Protein AF-A0A7G8T6V3-F1 (afdb_monomer_lite)

Organism: NCBI:txid2576756

pLDDT: mean 86.8, std 10.63, range [39.97, 95.38]

Structure (mmCIF, N/CA/C/O backbone):
data_AF-A0A7G8T6V3-F1
#
_entry.id   AF-A0A7G8T6V3-F1
#
loop_
_atom_site.group_PDB
_atom_site.id
_atom_site.type_symbol
_atom_site.label_atom_id
_atom_site.label_alt_id
_atom_site.label_comp_id
_atom_site.label_asym_id
_atom_site.label_entity_id
_atom_site.label_seq_id
_atom_site.pdbx_PDB_ins_code
_atom_site.Cartn_x
_atom_site.Cartn_y
_atom_site.Cartn_z
_atom_site.occupancy
_atom_site.B_iso_or_equiv
_atom_site.auth_seq_id
_atom_site.auth_comp_id
_atom_site.auth_asym_id
_atom_site.auth_atom_id
_atom_site.pdbx_PDB_model_num
ATOM 1 N N . MET A 1 1 ? -26.787 7.071 13.287 1.00 39.97 1 MET A N 1
ATOM 2 C CA . MET A 1 1 ? -26.637 6.303 12.020 1.00 39.97 1 MET A CA 1
ATOM 3 C C . MET A 1 1 ? -25.736 6.965 10.964 1.00 39.97 1 MET A C 1
ATOM 5 O O . MET A 1 1 ? -25.058 6.244 10.242 1.00 39.97 1 MET A O 1
ATOM 9 N N . CYS A 1 2 ? -25.676 8.302 10.874 1.00 46.25 2 CYS A N 1
ATOM 10 C CA . CYS A 1 2 ? -24.891 9.020 9.853 1.00 46.25 2 CYS A CA 1
ATOM 11 C C . CYS A 1 2 ? -23.354 8.878 10.006 1.00 46.25 2 CYS A C 1
ATOM 13 O O . CYS A 1 2 ? -22.655 8.657 9.021 1.00 46.25 2 CYS A O 1
ATOM 15 N N . ALA A 1 3 ? -22.819 8.897 11.235 1.00 53.41 3 ALA A N 1
ATOM 16 C CA . ALA A 1 3 ? -21.370 8.824 11.486 1.00 53.41 3 ALA A CA 1
ATOM 17 C C . ALA A 1 3 ? -20.724 7.491 11.050 1.00 53.41 3 ALA A C 1
ATOM 19 O O . ALA A 1 3 ? -19.660 7.484 10.439 1.00 53.41 3 ALA A O 1
ATOM 20 N N . ILE A 1 4 ? -21.400 6.358 11.272 1.00 57.38 4 ILE A N 1
ATOM 21 C CA . ILE A 1 4 ? -20.886 5.026 10.900 1.00 57.38 4 ILE A CA 1
ATOM 22 C C . ILE A 1 4 ? -20.748 4.891 9.374 1.00 57.38 4 ILE A C 1
ATOM 24 O O . ILE A 1 4 ? -19.782 4.304 8.894 1.00 57.38 4 ILE A O 1
ATOM 28 N N . LYS A 1 5 ? -21.683 5.460 8.596 1.00 64.44 5 LYS A N 1
ATOM 29 C CA . LYS A 1 5 ? -21.585 5.483 7.125 1.00 64.44 5 LYS A CA 1
ATOM 30 C C . LYS A 1 5 ? -20.416 6.356 6.651 1.00 64.44 5 LYS A C 1
ATOM 32 O O . LYS A 1 5 ? -19.702 5.946 5.743 1.00 64.44 5 LYS A O 1
ATOM 37 N N . LYS A 1 6 ? -20.178 7.501 7.304 1.00 68.50 6 LYS A N 1
ATOM 38 C CA . LYS A 1 6 ? -19.048 8.396 6.995 1.00 68.50 6 LYS A CA 1
ATOM 39 C C . LYS A 1 6 ? -17.691 7.723 7.230 1.00 68.50 6 LYS A C 1
ATOM 41 O O . LYS A 1 6 ? -16.838 7.788 6.354 1.00 68.50 6 LYS A O 1
ATOM 46 N N . HIS A 1 7 ? -17.512 7.015 8.349 1.00 75.31 7 HIS A N 1
ATOM 47 C CA . HIS A 1 7 ? -16.263 6.289 8.623 1.00 75.31 7 HIS A CA 1
ATOM 48 C C . HIS A 1 7 ? -16.004 5.153 7.626 1.00 75.31 7 HIS A C 1
ATOM 50 O O . HIS A 1 7 ? -14.871 4.960 7.201 1.00 75.31 7 HIS A O 1
ATOM 56 N N . LYS A 1 8 ? -17.053 4.436 7.203 1.00 79.31 8 LYS A N 1
ATOM 57 C CA . LYS A 1 8 ? -16.933 3.397 6.168 1.00 79.31 8 LYS A CA 1
ATOM 58 C C . LYS A 1 8 ? -16.520 3.971 4.815 1.00 79.31 8 LYS A C 1
ATOM 60 O O . LYS A 1 8 ? -15.655 3.401 4.162 1.00 79.31 8 LYS A O 1
ATOM 65 N N . LEU A 1 9 ? -17.122 5.090 4.409 1.00 85.00 9 LEU A N 1
ATOM 66 C CA . LEU A 1 9 ? -16.777 5.753 3.154 1.00 85.00 9 LEU A CA 1
ATOM 67 C C . LEU A 1 9 ? -15.339 6.285 3.181 1.00 85.00 9 LEU A C 1
ATOM 69 O O . LEU A 1 9 ? -14.597 6.064 2.233 1.00 85.00 9 LEU A O 1
ATOM 73 N N . ALA A 1 10 ? -14.928 6.924 4.280 1.00 86.75 10 ALA A N 1
ATOM 74 C CA . ALA A 1 10 ? -13.559 7.409 4.442 1.00 86.75 10 ALA A CA 1
ATOM 75 C C . ALA A 1 10 ? -12.534 6.266 4.367 1.00 86.75 10 ALA A C 1
ATOM 77 O O . ALA A 1 10 ? -11.551 6.374 3.639 1.00 86.75 10 ALA A O 1
ATOM 78 N N . ALA A 1 11 ? -12.798 5.145 5.048 1.00 86.31 11 ALA A N 1
ATOM 79 C CA . ALA A 1 11 ? -11.942 3.965 4.977 1.00 86.31 11 ALA A CA 1
ATOM 80 C C . ALA A 1 11 ? -11.840 3.411 3.551 1.00 86.31 11 ALA A C 1
ATOM 82 O O . ALA A 1 11 ? -10.746 3.097 3.092 1.00 86.31 11 ALA A O 1
ATOM 83 N N . LEU A 1 12 ? -12.967 3.343 2.837 1.00 89.56 12 LEU A N 1
ATOM 84 C CA . LEU A 1 12 ? -12.996 2.887 1.451 1.00 89.56 12 LEU A CA 1
ATOM 85 C C . LEU A 1 12 ? -12.169 3.798 0.535 1.00 89.56 12 LEU A C 1
ATOM 87 O O . LEU A 1 12 ? -11.372 3.298 -0.250 1.00 89.56 12 LEU A O 1
ATOM 91 N N . ILE A 1 13 ? -12.322 5.119 0.657 1.00 91.94 13 ILE A N 1
ATOM 92 C CA . ILE A 1 13 ? -11.565 6.091 -0.146 1.00 91.94 13 ILE A CA 1
ATOM 93 C C . ILE A 1 13 ? -10.064 5.935 0.100 1.00 91.94 13 ILE A C 1
ATOM 95 O O . ILE A 1 13 ? -9.297 5.888 -0.856 1.00 91.94 13 ILE A O 1
ATOM 99 N N . LEU A 1 14 ? -9.640 5.802 1.360 1.00 92.44 14 LEU A N 1
ATOM 100 C CA . LEU A 1 14 ? -8.227 5.617 1.697 1.00 92.44 14 LEU A CA 1
ATOM 101 C C . LEU A 1 14 ? -7.661 4.335 1.076 1.00 92.44 14 LEU A C 1
ATOM 103 O O . LEU A 1 14 ? -6.581 4.370 0.487 1.00 92.44 14 LEU A O 1
ATOM 107 N N . VAL A 1 15 ? -8.404 3.227 1.152 1.00 91.62 15 VAL A N 1
ATOM 108 C CA . VAL A 1 15 ? -8.011 1.967 0.508 1.00 91.62 15 VAL A CA 1
ATOM 109 C C . VAL A 1 15 ? -7.907 2.142 -1.007 1.00 91.62 15 VAL A C 1
ATOM 111 O O . VAL A 1 15 ? -6.907 1.736 -1.587 1.00 91.62 15 VAL A O 1
ATOM 114 N N . ILE A 1 16 ? -8.877 2.795 -1.653 1.00 94.00 16 ILE A N 1
ATOM 115 C CA . ILE A 1 16 ? -8.838 3.048 -3.102 1.00 94.00 16 ILE A CA 1
ATOM 116 C C . ILE A 1 16 ? -7.608 3.880 -3.482 1.00 94.00 16 ILE A C 1
ATOM 118 O O . ILE A 1 16 ? -6.900 3.507 -4.412 1.00 94.00 16 ILE A O 1
ATOM 122 N N . VAL A 1 17 ? -7.314 4.964 -2.757 1.00 94.88 17 VAL A N 1
ATOM 123 C CA . VAL A 1 17 ? -6.139 5.818 -3.014 1.00 94.88 17 VAL A CA 1
ATOM 124 C C . VAL A 1 17 ? -4.844 5.006 -2.954 1.00 94.88 17 VAL A C 1
ATOM 126 O O . VAL A 1 17 ? -3.989 5.137 -3.830 1.00 94.88 17 VAL A O 1
ATOM 129 N N . MET A 1 18 ? -4.713 4.133 -1.956 1.00 94.75 18 MET A N 1
ATOM 130 C CA . MET A 1 18 ? -3.565 3.239 -1.828 1.00 94.75 18 MET A CA 1
ATOM 131 C C . MET A 1 18 ? -3.483 2.243 -2.994 1.00 94.75 18 MET A C 1
ATOM 133 O O . MET A 1 18 ? -2.423 2.105 -3.602 1.00 94.75 18 MET A O 1
ATOM 137 N N . LEU A 1 19 ? -4.590 1.571 -3.332 1.00 95.12 19 LEU A N 1
ATOM 138 C CA . LEU A 1 19 ? -4.633 0.583 -4.416 1.00 95.12 19 LEU A CA 1
ATOM 139 C C . LEU A 1 19 ? -4.296 1.208 -5.773 1.00 95.12 19 LEU A C 1
ATOM 141 O O . LEU A 1 19 ? -3.546 0.617 -6.547 1.00 95.12 19 LEU A O 1
ATOM 145 N N . VAL A 1 20 ? -4.789 2.420 -6.041 1.00 95.31 20 VAL A N 1
ATOM 146 C CA . VAL A 1 20 ? -4.450 3.179 -7.251 1.00 95.31 20 VAL A CA 1
ATOM 147 C C . VAL A 1 20 ? -2.951 3.469 -7.300 1.00 95.31 20 VAL A C 1
ATOM 149 O O . VAL A 1 20 ? -2.325 3.216 -8.325 1.00 95.31 20 VAL A O 1
ATOM 152 N N . GLY A 1 21 ? -2.351 3.920 -6.195 1.00 94.56 21 GLY A N 1
ATOM 153 C CA . GLY A 1 21 ? -0.904 4.142 -6.127 1.00 94.56 21 GLY A CA 1
ATOM 154 C C . GLY A 1 21 ? -0.095 2.873 -6.410 1.00 94.56 21 GLY A C 1
ATOM 155 O O . GLY A 1 21 ? 0.857 2.907 -7.189 1.00 94.56 21 GLY A O 1
ATOM 156 N N . ILE A 1 22 ? -0.500 1.740 -5.826 1.00 94.56 22 ILE A N 1
ATOM 157 C CA . ILE A 1 22 ? 0.147 0.432 -6.024 1.00 94.56 22 ILE A CA 1
ATOM 158 C C . ILE A 1 22 ? 0.030 -0.029 -7.483 1.00 94.56 22 ILE A C 1
ATOM 160 O O . ILE A 1 22 ? 0.997 -0.537 -8.059 1.00 94.56 22 ILE A O 1
ATOM 164 N N . LEU A 1 23 ? -1.143 0.156 -8.090 1.00 95.06 23 LEU A N 1
ATOM 165 C CA . LEU A 1 23 ? -1.390 -0.216 -9.477 1.00 95.06 23 LEU A CA 1
ATOM 166 C C . LEU A 1 23 ? -0.569 0.646 -10.443 1.00 95.06 23 LEU A C 1
ATOM 168 O O . LEU A 1 23 ? 0.060 0.097 -11.343 1.00 95.06 23 LEU A O 1
ATOM 172 N N . ILE A 1 24 ? -0.518 1.968 -10.230 1.00 94.75 24 ILE A N 1
ATOM 173 C CA . ILE A 1 24 ? 0.306 2.882 -11.037 1.00 94.75 24 ILE A CA 1
ATOM 174 C C . ILE A 1 24 ? 1.779 2.496 -10.923 1.00 94.75 24 ILE A C 1
ATOM 176 O O . ILE A 1 24 ? 2.447 2.346 -11.943 1.00 94.75 24 ILE A O 1
ATOM 180 N N . HIS A 1 25 ? 2.277 2.274 -9.705 1.00 95.12 25 HIS A N 1
ATOM 181 C CA . HIS A 1 25 ? 3.654 1.837 -9.491 1.00 95.12 25 HIS A CA 1
ATOM 182 C C . HIS A 1 25 ? 3.964 0.551 -10.268 1.00 95.12 25 HIS A C 1
ATOM 184 O O . HIS A 1 25 ? 4.950 0.486 -11.000 1.00 95.12 25 HIS A O 1
ATOM 190 N N . SER A 1 26 ? 3.097 -0.458 -10.154 1.00 93.81 26 SER A N 1
ATOM 191 C CA . SER A 1 26 ? 3.285 -1.751 -10.822 1.00 93.81 26 SER A CA 1
ATOM 192 C C . SER A 1 26 ? 3.228 -1.632 -12.345 1.00 93.81 26 SER A C 1
ATOM 194 O O . SER A 1 26 ? 4.057 -2.217 -13.038 1.00 93.81 26 SER A O 1
ATOM 196 N N . ALA A 1 27 ? 2.305 -0.828 -12.876 1.00 93.88 27 ALA A N 1
ATOM 197 C CA . ALA A 1 27 ? 2.195 -0.579 -14.307 1.00 93.88 27 ALA A CA 1
ATOM 198 C C . ALA A 1 27 ? 3.428 0.157 -14.858 1.00 93.88 27 ALA A C 1
ATOM 200 O O . ALA A 1 27 ? 3.964 -0.237 -15.892 1.00 93.88 27 ALA A O 1
ATOM 201 N N . VAL A 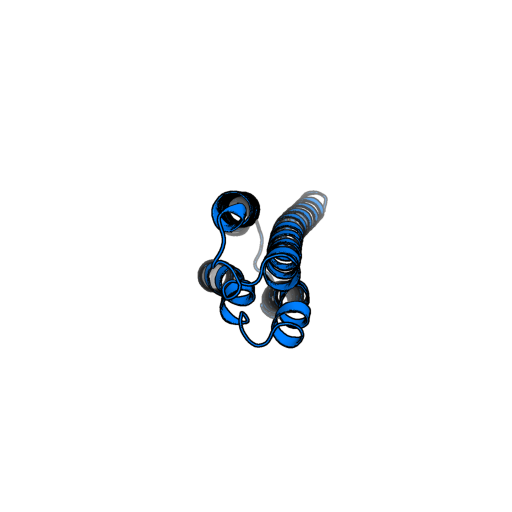1 28 ? 3.919 1.186 -14.159 1.00 93.06 28 VAL A N 1
ATOM 202 C CA . VAL A 1 28 ? 5.105 1.944 -14.588 1.00 93.06 28 VAL A CA 1
ATOM 203 C C . VAL A 1 28 ? 6.355 1.065 -14.564 1.00 93.06 28 VAL A C 1
ATOM 205 O O . VAL A 1 28 ? 7.111 1.076 -15.531 1.00 93.06 28 VAL A O 1
ATOM 208 N N . PHE A 1 29 ? 6.558 0.252 -13.523 1.00 91.12 29 PHE A N 1
ATOM 209 C CA . PHE A 1 29 ? 7.685 -0.689 -13.480 1.00 91.12 29 PHE A CA 1
ATOM 210 C C . PHE A 1 29 ? 7.621 -1.734 -14.593 1.00 91.12 29 PHE A C 1
ATOM 212 O O . PHE A 1 29 ? 8.644 -2.048 -15.202 1.00 91.12 29 PHE A O 1
ATOM 219 N N . TRP A 1 30 ? 6.422 -2.209 -14.926 1.00 91.19 30 TRP A N 1
ATOM 220 C CA . TRP A 1 30 ? 6.237 -3.118 -16.050 1.00 91.19 30 TRP A CA 1
ATOM 221 C C . TRP A 1 30 ? 6.633 -2.476 -17.384 1.00 91.19 30 TRP A C 1
ATOM 223 O O . TRP A 1 30 ? 7.358 -3.090 -18.168 1.00 91.19 30 TRP A O 1
ATOM 233 N N . VAL A 1 31 ? 6.242 -1.216 -17.610 1.00 90.62 31 VAL A N 1
ATOM 234 C CA . VAL A 1 31 ? 6.674 -0.440 -18.783 1.00 90.62 31 VAL A CA 1
ATOM 235 C C . VAL A 1 31 ? 8.191 -0.256 -18.785 1.00 90.62 31 VAL A C 1
ATOM 237 O O . VAL A 1 31 ? 8.822 -0.526 -19.803 1.00 90.62 31 VAL A O 1
ATOM 240 N N . ILE A 1 32 ? 8.793 0.133 -17.657 1.00 89.44 32 ILE A N 1
ATOM 241 C CA . ILE A 1 32 ? 10.248 0.308 -17.536 1.00 89.44 32 ILE A CA 1
ATOM 242 C C . ILE A 1 32 ? 10.987 -0.978 -17.918 1.00 89.44 32 ILE A C 1
ATOM 244 O O . ILE A 1 32 ? 11.919 -0.938 -18.716 1.00 89.44 32 ILE A O 1
ATOM 248 N N . ASN A 1 33 ? 10.576 -2.121 -17.373 1.00 87.25 33 ASN A N 1
ATOM 249 C CA . ASN A 1 33 ? 11.303 -3.374 -17.555 1.00 87.25 33 ASN A CA 1
ATOM 250 C C . ASN A 1 33 ? 11.095 -3.994 -18.942 1.00 87.25 33 ASN A C 1
ATOM 252 O O . ASN A 1 33 ? 11.967 -4.722 -19.416 1.00 87.25 33 ASN A O 1
ATOM 256 N N . LYS A 1 34 ? 9.968 -3.705 -19.608 1.00 86.06 34 LYS A N 1
ATOM 257 C CA . LYS A 1 34 ? 9.695 -4.176 -20.974 1.00 86.06 34 LYS A CA 1
ATOM 258 C C . LYS A 1 34 ? 10.240 -3.255 -22.060 1.00 86.06 34 LYS A C 1
ATOM 260 O O . LYS A 1 34 ? 10.787 -3.762 -23.032 1.00 86.06 34 LYS A O 1
ATOM 265 N N . ALA A 1 35 ? 10.094 -1.941 -21.909 1.00 84.62 35 ALA A N 1
ATOM 266 C CA . ALA A 1 35 ? 10.531 -0.971 -22.912 1.00 84.62 35 ALA A CA 1
ATOM 267 C C . ALA A 1 35 ? 12.014 -0.598 -22.768 1.00 84.62 35 ALA A C 1
ATOM 269 O O . ALA A 1 35 ? 12.664 -0.300 -23.766 1.00 84.62 35 ALA A O 1
ATOM 270 N N . PHE A 1 36 ? 12.560 -0.640 -21.546 1.00 80.75 36 PHE A N 1
ATOM 271 C CA . PHE A 1 36 ? 13.907 -0.149 -21.231 1.00 80.75 36 PHE A CA 1
ATOM 272 C C . PHE A 1 36 ? 14.711 -1.147 -20.366 1.00 80.75 36 PHE A C 1
ATOM 274 O O . PHE A 1 36 ? 15.080 -0.843 -19.220 1.00 80.75 36 PHE A O 1
ATOM 281 N N . PRO A 1 37 ? 15.004 -2.360 -20.881 1.00 76.56 37 PRO A N 1
ATOM 282 C CA . PRO A 1 37 ? 15.721 -3.386 -20.130 1.00 76.56 37 PRO A CA 1
ATOM 283 C C . PRO A 1 37 ? 17.169 -2.965 -19.802 1.00 76.56 37 PRO A C 1
ATOM 285 O O . PRO A 1 37 ? 17.839 -2.344 -20.625 1.00 76.56 37 PRO A O 1
ATOM 288 N N . PRO A 1 38 ? 17.698 -3.316 -18.614 1.00 68.69 38 PRO A N 1
ATOM 289 C CA . PRO A 1 38 ? 18.972 -2.791 -18.112 1.00 68.69 38 PRO A CA 1
ATOM 290 C C . PRO A 1 38 ? 20.239 -3.255 -18.855 1.00 68.69 38 PRO A C 1
ATOM 292 O O . PRO A 1 38 ? 21.302 -2.695 -18.615 1.00 68.69 38 PRO A O 1
ATOM 295 N N . LEU A 1 39 ? 20.159 -4.269 -19.726 1.00 62.28 39 LEU A N 1
ATOM 296 C CA . LEU A 1 39 ? 21.324 -4.992 -20.267 1.00 62.28 39 LEU A CA 1
ATOM 297 C C . LEU A 1 39 ? 21.776 -4.548 -21.672 1.00 62.28 39 LEU A C 1
ATOM 299 O O . LEU A 1 39 ? 22.717 -5.120 -22.211 1.00 62.28 39 LEU A O 1
ATOM 303 N N . THR A 1 40 ? 21.133 -3.548 -22.277 1.00 59.88 40 THR A N 1
ATOM 304 C CA . THR A 1 40 ? 21.305 -3.220 -23.712 1.00 59.88 40 THR A CA 1
ATOM 305 C C . THR A 1 40 ? 22.065 -1.920 -24.000 1.00 59.88 40 THR A C 1
ATOM 307 O O . THR A 1 40 ? 22.112 -1.471 -25.141 1.00 59.88 40 THR A O 1
ATOM 310 N N . TYR A 1 41 ? 22.674 -1.295 -22.995 1.00 61.59 41 TYR A N 1
ATOM 311 C CA . TYR A 1 41 ? 23.210 0.064 -23.105 1.00 61.59 41 TYR A CA 1
ATOM 312 C C . TYR A 1 41 ? 24.718 0.089 -23.391 1.00 61.59 41 TYR A C 1
ATOM 314 O O . TYR A 1 41 ? 25.515 0.359 -22.498 1.00 61.59 41 TYR A O 1
ATOM 322 N N . THR A 1 42 ? 25.121 -0.203 -24.630 1.00 59.00 42 THR A N 1
ATOM 323 C CA . THR A 1 42 ? 26.539 -0.181 -25.060 1.00 59.00 42 THR A CA 1
ATOM 324 C C . THR A 1 42 ? 26.877 0.895 -26.103 1.00 59.00 42 THR A C 1
ATOM 326 O O . THR A 1 42 ? 28.031 0.999 -26.507 1.00 59.00 42 THR A O 1
ATOM 329 N N . THR A 1 43 ? 25.927 1.740 -26.516 1.00 59.62 43 THR A N 1
ATOM 330 C CA . THR A 1 43 ? 26.129 2.808 -27.523 1.00 59.62 43 THR A CA 1
ATOM 331 C C . THR A 1 43 ? 25.736 4.195 -27.000 1.00 59.62 43 THR A C 1
ATOM 333 O O . THR A 1 43 ? 25.112 4.307 -25.950 1.00 59.62 43 THR A O 1
ATOM 336 N N . ALA A 1 44 ? 26.106 5.271 -27.708 1.00 57.22 44 ALA A N 1
ATOM 337 C CA . ALA A 1 44 ? 25.887 6.670 -27.301 1.00 57.22 44 ALA A CA 1
ATOM 338 C C . ALA A 1 44 ? 24.410 7.047 -27.020 1.00 57.22 44 ALA A C 1
ATOM 340 O O . ALA A 1 44 ? 24.156 7.940 -26.215 1.00 57.22 44 ALA A O 1
ATOM 341 N N . ASP A 1 45 ? 23.443 6.310 -27.580 1.00 60.19 45 ASP A N 1
ATOM 342 C CA . ASP A 1 45 ? 22.004 6.456 -27.287 1.00 60.19 45 ASP A CA 1
ATOM 343 C C . ASP A 1 45 ? 21.596 5.919 -25.898 1.00 60.19 45 ASP A C 1
ATOM 345 O O . ASP A 1 45 ? 20.459 6.083 -25.454 1.00 60.19 45 ASP A O 1
ATOM 349 N N . SER A 1 46 ? 22.529 5.298 -25.170 1.00 70.00 46 SER A N 1
ATOM 350 C CA . SER A 1 46 ? 22.319 4.790 -23.810 1.00 70.00 46 SER A CA 1
ATOM 351 C C . SER A 1 46 ? 21.968 5.876 -22.797 1.00 70.00 46 SER A C 1
ATOM 353 O O . SER A 1 46 ? 21.177 5.615 -21.893 1.00 70.00 46 SER A O 1
ATOM 355 N N . ALA A 1 47 ? 22.512 7.088 -22.938 1.00 76.19 47 ALA A N 1
ATOM 356 C CA . ALA A 1 47 ? 22.315 8.156 -21.959 1.00 76.19 47 ALA A CA 1
ATOM 357 C C . ALA A 1 47 ? 20.839 8.578 -21.858 1.00 76.19 47 ALA A C 1
ATOM 359 O O . ALA A 1 47 ? 20.280 8.612 -20.762 1.00 76.19 47 ALA A O 1
ATOM 360 N N . VAL A 1 48 ? 20.177 8.796 -23.000 1.00 79.94 48 VAL A N 1
ATOM 361 C CA . VAL A 1 48 ? 18.762 9.212 -23.058 1.00 79.94 48 VAL A CA 1
ATOM 362 C C . VAL A 1 48 ? 17.845 8.127 -22.488 1.00 79.94 48 VAL A C 1
ATOM 364 O O . VAL A 1 48 ? 16.895 8.420 -21.759 1.00 79.94 48 VAL A O 1
ATOM 367 N N . VAL A 1 49 ? 18.140 6.855 -22.772 1.00 79.94 49 VAL A N 1
ATOM 368 C CA . VAL A 1 49 ? 17.332 5.740 -22.263 1.00 79.94 49 VAL A CA 1
ATOM 369 C C . VAL A 1 49 ? 17.511 5.553 -20.754 1.00 79.94 49 VAL A C 1
ATOM 371 O O . VAL A 1 49 ? 16.538 5.307 -20.035 1.00 79.94 49 VAL A O 1
ATOM 374 N N . VAL A 1 50 ? 18.736 5.718 -20.249 1.00 83.69 50 VAL A N 1
ATOM 375 C CA . VAL A 1 50 ? 19.025 5.682 -18.809 1.00 83.69 50 VAL A CA 1
ATOM 376 C C . VAL A 1 50 ? 18.310 6.823 -18.081 1.00 83.69 50 VAL A C 1
ATOM 378 O O . VAL A 1 50 ? 17.683 6.579 -17.047 1.00 83.69 50 VAL A O 1
ATOM 381 N N . GLU A 1 51 ? 18.336 8.041 -18.624 1.00 86.25 51 GLU A N 1
ATOM 382 C CA . GLU A 1 51 ? 17.621 9.184 -18.048 1.00 86.25 51 GLU A CA 1
ATOM 383 C C . GLU A 1 51 ? 16.107 8.957 -18.008 1.00 86.25 51 GLU A C 1
ATOM 385 O O . GLU A 1 51 ? 15.489 9.133 -16.954 1.00 86.25 51 GLU A O 1
ATOM 390 N N . MET A 1 52 ? 15.511 8.480 -19.107 1.00 86.50 52 MET A N 1
ATOM 391 C CA . MET A 1 52 ? 14.080 8.166 -19.160 1.00 86.50 52 MET A CA 1
ATOM 392 C C . MET A 1 52 ? 13.701 7.086 -18.138 1.00 86.50 52 MET A C 1
ATOM 394 O O . MET A 1 52 ? 12.693 7.205 -17.434 1.00 86.50 52 MET A O 1
ATOM 398 N N . ARG A 1 53 ? 14.533 6.048 -17.987 1.00 88.75 53 ARG A N 1
ATOM 399 C CA . ARG A 1 53 ? 14.325 4.996 -16.985 1.00 88.75 53 ARG A CA 1
ATOM 400 C C . ARG A 1 53 ? 14.349 5.551 -15.561 1.00 88.75 53 ARG A C 1
ATOM 402 O O . ARG A 1 53 ? 13.492 5.192 -14.752 1.00 88.75 53 ARG A O 1
ATOM 409 N N . LEU A 1 54 ? 15.311 6.418 -15.240 1.00 89.50 54 LEU A N 1
ATOM 410 C CA . LEU A 1 54 ? 15.410 7.048 -13.920 1.00 89.50 54 LEU A CA 1
ATOM 411 C C . LEU A 1 54 ? 14.232 7.987 -13.652 1.00 89.50 54 LEU A C 1
ATOM 413 O O . LEU A 1 54 ? 13.704 7.995 -12.539 1.00 89.50 54 LEU A O 1
ATOM 417 N N . PHE A 1 55 ? 13.794 8.736 -14.663 1.00 92.38 55 PHE A N 1
ATOM 418 C CA . PHE A 1 55 ? 12.626 9.603 -14.574 1.00 92.38 55 PHE A CA 1
ATOM 419 C C . PHE A 1 55 ? 11.353 8.808 -14.253 1.00 92.38 55 PHE A C 1
ATOM 421 O O . PHE A 1 55 ? 10.684 9.100 -13.261 1.00 92.38 55 PHE A O 1
ATOM 428 N N . LEU A 1 56 ? 11.056 7.755 -15.025 1.00 91.62 56 LEU A N 1
ATOM 429 C CA . LEU A 1 56 ? 9.881 6.906 -14.799 1.00 91.62 56 LEU A CA 1
ATOM 430 C C . LEU A 1 56 ? 9.929 6.208 -13.436 1.00 91.62 56 LEU A C 1
ATOM 432 O O . LEU A 1 56 ? 8.909 6.117 -12.751 1.00 91.62 56 LEU A O 1
ATOM 436 N N . ARG A 1 57 ? 11.115 5.759 -13.009 1.00 91.88 57 ARG A N 1
ATOM 437 C CA . ARG A 1 57 ? 11.294 5.154 -11.685 1.00 91.88 57 ARG A CA 1
ATOM 438 C C . ARG A 1 57 ? 10.981 6.150 -10.570 1.00 91.88 57 ARG A C 1
ATOM 440 O O . ARG A 1 57 ? 10.179 5.839 -9.694 1.00 91.88 57 ARG A O 1
ATOM 447 N N . ARG A 1 58 ? 11.552 7.358 -10.626 1.00 93.75 58 ARG A N 1
ATOM 448 C CA . ARG A 1 58 ? 11.269 8.421 -9.646 1.00 93.75 58 ARG A CA 1
ATOM 449 C C . ARG A 1 58 ? 9.792 8.791 -9.630 1.00 93.75 58 ARG A C 1
ATOM 451 O O . ARG A 1 58 ? 9.230 8.994 -8.557 1.00 93.75 58 ARG A O 1
ATOM 458 N N . PHE A 1 59 ? 9.153 8.853 -10.795 1.00 94.12 59 PHE A N 1
ATOM 459 C CA . PHE A 1 59 ? 7.719 9.105 -10.902 1.00 94.12 59 PHE A CA 1
ATOM 460 C C . PHE A 1 59 ? 6.891 8.018 -10.197 1.00 94.12 59 PHE A C 1
ATOM 462 O O . PHE A 1 59 ? 6.007 8.345 -9.398 1.00 94.12 59 PHE A O 1
ATOM 469 N N . ALA A 1 60 ? 7.205 6.738 -10.425 1.00 93.50 60 ALA A N 1
ATOM 470 C CA . ALA A 1 60 ? 6.534 5.619 -9.765 1.00 93.50 60 ALA A CA 1
ATOM 471 C C . ALA A 1 60 ? 6.725 5.652 -8.242 1.00 93.50 60 ALA A C 1
ATOM 473 O O . ALA A 1 60 ? 5.743 5.580 -7.502 1.00 93.50 60 ALA A O 1
ATOM 474 N N . GLU A 1 61 ? 7.970 5.815 -7.781 1.00 93.06 61 GLU A N 1
ATOM 475 C CA . GLU A 1 61 ? 8.336 5.876 -6.359 1.00 93.06 61 GLU A CA 1
ATOM 476 C C . GLU A 1 61 ? 7.676 7.072 -5.647 1.00 93.06 61 GLU A C 1
ATOM 478 O O . GLU A 1 61 ? 7.133 6.930 -4.551 1.00 93.06 61 GLU A O 1
ATOM 483 N N . THR A 1 62 ? 7.633 8.240 -6.293 1.00 94.44 62 THR A N 1
ATOM 484 C CA . THR A 1 62 ? 6.963 9.433 -5.746 1.00 94.44 62 THR A CA 1
ATOM 485 C C . THR A 1 62 ? 5.458 9.216 -5.638 1.00 94.44 62 THR A C 1
ATOM 487 O O . THR A 1 62 ? 4.859 9.517 -4.606 1.00 94.44 62 THR A O 1
ATOM 490 N N . THR A 1 63 ? 4.840 8.649 -6.677 1.00 94.19 63 THR A N 1
ATOM 491 C CA . THR A 1 63 ? 3.392 8.408 -6.706 1.00 94.19 63 THR A CA 1
ATOM 492 C C . THR A 1 63 ? 2.970 7.449 -5.597 1.00 94.19 63 THR A C 1
ATOM 494 O O . THR A 1 63 ? 2.065 7.765 -4.820 1.00 94.19 63 THR A O 1
ATOM 497 N N . ILE A 1 64 ? 3.654 6.305 -5.456 1.00 94.38 64 ILE A N 1
ATOM 498 C CA . ILE A 1 64 ? 3.348 5.369 -4.369 1.00 94.38 64 ILE A CA 1
ATOM 499 C C . ILE A 1 64 ? 3.640 5.984 -3.000 1.00 94.38 64 ILE A C 1
ATOM 501 O O . ILE A 1 64 ? 2.868 5.760 -2.069 1.00 94.38 64 ILE A O 1
ATOM 505 N N . GLY A 1 65 ? 4.693 6.798 -2.874 1.00 93.31 65 GLY A N 1
ATOM 506 C CA . GLY A 1 65 ? 5.027 7.505 -1.639 1.00 93.31 65 GLY A CA 1
ATOM 507 C C . GLY A 1 65 ? 3.908 8.443 -1.183 1.00 93.31 65 GLY A C 1
ATOM 508 O O . GLY A 1 65 ? 3.482 8.381 -0.027 1.00 93.31 65 GLY A O 1
ATOM 509 N N . VAL A 1 66 ? 3.362 9.252 -2.096 1.00 95.38 66 VAL A N 1
ATOM 510 C CA . VAL A 1 66 ? 2.238 10.160 -1.810 1.00 95.38 66 VAL A CA 1
ATOM 511 C C . VAL A 1 66 ? 0.987 9.370 -1.425 1.00 95.38 66 VAL A C 1
ATOM 513 O O . VAL A 1 66 ? 0.408 9.622 -0.367 1.00 95.38 66 VAL A O 1
ATOM 516 N N . CYS A 1 67 ? 0.594 8.374 -2.226 1.00 95.25 67 CYS A N 1
ATOM 517 C CA . CYS A 1 67 ? -0.586 7.551 -1.946 1.00 95.25 67 CYS A CA 1
ATOM 518 C C . CYS A 1 67 ? -0.476 6.822 -0.598 1.00 95.25 67 CYS A C 1
ATOM 520 O O . CYS A 1 67 ? -1.428 6.818 0.185 1.00 95.25 67 CYS A O 1
ATOM 522 N N . SER A 1 68 ? 0.696 6.256 -0.296 1.00 92.69 68 SER A N 1
ATOM 523 C CA . SER A 1 68 ? 0.957 5.550 0.964 1.00 92.69 68 SER A CA 1
ATOM 524 C C . SER A 1 68 ? 0.921 6.497 2.160 1.00 92.69 68 SER A C 1
ATOM 526 O O . SER A 1 68 ? 0.366 6.150 3.199 1.00 92.69 68 SER A O 1
ATOM 528 N N . THR A 1 69 ? 1.445 7.717 2.012 1.00 93.62 69 THR A N 1
ATOM 529 C CA . THR A 1 69 ? 1.419 8.737 3.071 1.00 93.62 69 THR A CA 1
ATOM 530 C C . THR A 1 69 ? -0.008 9.192 3.369 1.00 93.62 69 THR A C 1
ATOM 532 O O . THR A 1 69 ? -0.406 9.255 4.533 1.00 93.62 69 THR A O 1
ATOM 535 N N . VAL A 1 70 ? -0.816 9.449 2.334 1.00 95.12 70 VAL A N 1
ATOM 536 C CA . VAL A 1 70 ? -2.236 9.807 2.494 1.00 95.12 70 VAL A CA 1
ATOM 537 C C . VAL A 1 70 ? -3.004 8.681 3.190 1.00 95.12 70 VAL A C 1
ATOM 539 O O . VAL A 1 70 ? -3.743 8.931 4.145 1.00 95.12 70 VAL A O 1
ATOM 542 N N . PHE A 1 71 ? -2.790 7.436 2.757 1.00 93.69 71 PHE A N 1
ATOM 543 C CA . PHE A 1 71 ? -3.386 6.257 3.381 1.00 93.69 71 PHE A CA 1
ATOM 544 C C . PHE A 1 71 ? -2.991 6.117 4.858 1.00 93.69 71 PHE A C 1
ATOM 546 O O . PHE A 1 71 ? -3.856 5.885 5.706 1.00 93.69 71 PHE A O 1
ATOM 553 N N . LEU A 1 72 ? -1.707 6.300 5.178 1.00 92.38 72 LEU A N 1
ATOM 554 C CA . LEU A 1 72 ? -1.174 6.224 6.536 1.00 92.38 72 LEU A CA 1
ATOM 555 C C . LEU A 1 72 ? -1.828 7.260 7.454 1.00 92.38 72 LEU A C 1
ATOM 557 O O . LEU A 1 72 ? -2.404 6.904 8.483 1.00 92.38 72 LEU A O 1
ATOM 561 N N . VAL A 1 73 ? -1.746 8.538 7.080 1.00 94.25 73 VAL A N 1
ATOM 562 C CA . VAL A 1 73 ? -2.260 9.646 7.892 1.00 94.25 73 VAL A CA 1
ATOM 563 C C . VAL A 1 73 ? -3.764 9.485 8.101 1.00 94.25 73 VAL A C 1
ATOM 565 O O . VAL A 1 73 ? -4.246 9.563 9.233 1.00 94.25 73 VAL A O 1
ATOM 568 N N . GLY A 1 74 ? -4.503 9.159 7.037 1.00 92.31 74 GLY A N 1
ATOM 569 C CA . GLY A 1 74 ? -5.934 8.885 7.128 1.00 92.31 74 GLY A CA 1
ATOM 570 C C . GLY A 1 74 ? -6.257 7.702 8.047 1.00 92.31 74 GLY A C 1
ATOM 571 O O . GLY A 1 74 ? -7.184 7.782 8.856 1.00 92.31 74 GLY A O 1
ATOM 572 N N . SER A 1 75 ? -5.464 6.629 7.994 1.00 91.25 75 SER A N 1
ATOM 573 C CA . SER A 1 75 ? -5.637 5.455 8.858 1.00 91.25 75 SER A CA 1
ATOM 574 C C . SER A 1 75 ? -5.376 5.772 10.331 1.00 91.25 75 SER A C 1
ATOM 576 O O . SER A 1 75 ? -6.140 5.331 11.189 1.00 91.25 75 SER A O 1
ATOM 578 N N . ILE A 1 76 ? -4.368 6.595 10.639 1.00 92.81 76 ILE A N 1
ATOM 579 C CA . ILE A 1 76 ? -4.091 7.070 12.006 1.00 92.81 76 ILE A CA 1
ATOM 580 C C . ILE A 1 76 ? -5.256 7.921 12.530 1.00 92.81 76 ILE A C 1
ATOM 582 O O . ILE A 1 76 ? -5.731 7.704 13.646 1.00 92.81 76 ILE A O 1
ATOM 586 N N . MET A 1 77 ? -5.774 8.850 11.720 1.00 91.00 77 MET A N 1
ATOM 587 C CA . MET A 1 77 ? -6.924 9.682 12.101 1.00 91.00 77 MET A CA 1
ATOM 588 C C . MET A 1 77 ? -8.189 8.847 12.351 1.00 91.00 77 MET A C 1
ATOM 590 O O . MET A 1 77 ? -8.942 9.104 13.301 1.00 91.00 77 MET A O 1
ATOM 594 N N . MET A 1 78 ? -8.425 7.822 11.525 1.00 87.94 78 MET A N 1
ATOM 595 C CA . MET A 1 78 ? -9.533 6.887 11.724 1.00 87.94 78 MET A CA 1
ATOM 596 C C . MET A 1 78 ? -9.351 6.039 12.980 1.00 87.94 78 MET A C 1
ATOM 598 O O . MET A 1 78 ? -10.313 5.870 13.727 1.00 87.94 78 MET A O 1
ATOM 602 N N . LEU A 1 79 ? -8.139 5.547 13.240 1.00 89.75 79 LEU A N 1
ATOM 603 C CA . LEU A 1 79 ? -7.815 4.791 14.446 1.00 89.75 79 LEU A CA 1
ATOM 604 C C . LEU A 1 79 ? -8.073 5.630 15.701 1.00 89.75 79 LEU A C 1
ATOM 606 O O . LEU A 1 79 ? -8.770 5.177 16.607 1.00 89.75 79 LEU A O 1
ATOM 610 N N . TYR A 1 80 ? -7.604 6.879 15.728 1.00 89.88 80 TYR A N 1
ATOM 611 C CA . TYR A 1 80 ? -7.871 7.806 16.828 1.00 89.88 80 TYR A CA 1
ATOM 612 C C . TYR A 1 80 ? -9.375 8.023 17.043 1.00 89.88 80 TYR A C 1
ATOM 614 O O . TYR A 1 80 ? -9.880 7.908 18.164 1.00 89.88 80 TYR A O 1
ATOM 622 N N . SER A 1 81 ? -10.114 8.272 15.957 1.00 87.25 81 SER A N 1
ATOM 623 C CA . SER A 1 81 ? -11.569 8.430 16.011 1.00 87.25 81 SER A CA 1
ATOM 624 C C . SER A 1 81 ? -12.244 7.172 16.562 1.00 87.25 81 SER A C 1
ATOM 626 O O . SER A 1 81 ? -13.093 7.259 17.447 1.00 87.25 81 SER A O 1
ATOM 628 N N . PHE A 1 82 ? -11.823 5.989 16.109 1.00 85.31 82 PHE A N 1
ATOM 629 C CA . PHE A 1 82 ? -12.340 4.716 16.593 1.00 85.31 82 PHE A CA 1
ATOM 630 C C . PHE A 1 82 ? -12.096 4.539 18.092 1.00 85.31 82 PHE A C 1
ATOM 632 O O . PHE A 1 82 ? -13.027 4.206 18.824 1.00 85.31 82 PHE A O 1
ATOM 639 N N . ILE A 1 83 ? -10.878 4.809 18.569 1.00 87.25 83 ILE A N 1
ATOM 640 C CA . ILE A 1 83 ? -10.505 4.707 19.986 1.00 87.25 83 ILE A CA 1
ATOM 641 C C . ILE A 1 83 ? -11.343 5.662 20.844 1.00 87.25 83 ILE A C 1
ATOM 643 O O . ILE A 1 83 ? -11.810 5.263 21.909 1.00 87.25 83 ILE A O 1
ATOM 647 N N . LYS A 1 84 ? -11.618 6.880 20.376 1.00 85.88 84 LYS A N 1
ATOM 648 C CA . LYS A 1 84 ? -12.321 7.885 21.182 1.00 85.88 84 LYS A CA 1
ATOM 649 C C . LYS A 1 84 ? -13.842 7.730 21.187 1.00 85.88 84 LYS A C 1
ATOM 651 O O . LYS A 1 84 ? -14.455 7.869 22.238 1.00 85.88 84 LYS A O 1
ATOM 656 N N . THR A 1 85 ? -14.460 7.473 20.035 1.00 81.56 85 THR A N 1
ATOM 657 C CA . THR A 1 85 ? -15.915 7.672 19.875 1.00 81.56 85 THR A CA 1
ATOM 658 C C . THR A 1 85 ? -16.691 6.415 19.513 1.00 81.56 85 THR A C 1
ATOM 660 O O . THR A 1 85 ? -17.909 6.390 19.671 1.00 81.56 85 THR A O 1
ATOM 663 N N . SER A 1 86 ? -16.024 5.371 19.017 1.00 78.56 86 SER A N 1
ATOM 664 C CA . SER A 1 86 ? -16.724 4.188 18.507 1.00 78.56 86 SER A CA 1
ATOM 665 C C . SER A 1 86 ? -16.922 3.116 19.585 1.00 78.56 86 SER A C 1
ATOM 667 O O . SER A 1 86 ? -16.028 2.909 20.413 1.00 78.56 86 SER A O 1
ATOM 669 N N . PRO A 1 87 ? -18.063 2.403 19.585 1.00 82.81 87 PRO A N 1
ATOM 670 C CA . PRO A 1 87 ? -18.249 1.232 20.435 1.00 82.81 87 PRO A CA 1
ATOM 671 C C . PRO A 1 87 ? -17.316 0.091 20.007 1.00 82.81 87 PRO A C 1
ATOM 673 O O . PRO A 1 87 ? -16.762 0.109 18.905 1.00 82.81 87 PRO A O 1
ATOM 676 N N . ALA A 1 88 ? -17.166 -0.915 20.872 1.00 85.19 88 ALA A N 1
ATOM 677 C CA . ALA A 1 88 ? -16.453 -2.137 20.518 1.00 85.19 88 ALA A CA 1
ATOM 678 C C . ALA A 1 88 ? -17.111 -2.802 19.295 1.00 85.19 88 ALA A C 1
ATOM 680 O O . ALA A 1 88 ? -18.337 -2.884 19.187 1.00 85.19 88 ALA A O 1
ATOM 681 N N . VAL A 1 89 ? -16.288 -3.269 18.362 1.00 84.94 89 VAL A N 1
ATOM 682 C CA . VAL A 1 89 ? -16.711 -3.949 17.136 1.00 84.94 89 VAL A CA 1
ATOM 683 C C . VAL A 1 89 ? -16.306 -5.414 17.218 1.00 84.94 89 VAL A C 1
ATOM 685 O O . VAL A 1 89 ? -15.262 -5.758 17.762 1.00 84.94 89 VAL A O 1
ATOM 688 N N . ALA A 1 90 ? -17.127 -6.303 16.666 1.00 86.12 90 ALA A N 1
ATOM 689 C CA . ALA A 1 90 ? -16.796 -7.720 16.618 1.00 86.12 90 ALA A CA 1
ATOM 690 C C . ALA A 1 90 ? -15.490 -7.963 15.838 1.00 86.12 90 ALA A C 1
ATOM 692 O O . ALA A 1 90 ? -15.340 -7.488 14.708 1.00 86.12 90 ALA A O 1
ATOM 693 N N . PHE A 1 91 ? -14.577 -8.741 16.426 1.00 85.62 91 PHE A N 1
ATOM 694 C CA . PHE A 1 91 ? -13.240 -9.003 15.883 1.00 85.62 91 PHE A CA 1
ATOM 695 C C . PHE A 1 91 ? -13.256 -9.514 14.436 1.00 85.62 91 PHE A C 1
ATOM 697 O O . PHE A 1 91 ? -12.458 -9.052 13.622 1.00 85.62 91 PHE A O 1
ATOM 704 N N . TYR A 1 92 ? -14.216 -10.375 14.076 1.00 87.19 92 TYR A N 1
ATOM 705 C CA . TYR A 1 92 ? -14.332 -10.909 12.714 1.00 87.19 92 TYR A CA 1
ATOM 706 C C . TYR A 1 92 ? -14.521 -9.816 11.648 1.00 87.19 92 TYR A C 1
ATOM 708 O O . TYR A 1 92 ? -14.031 -9.961 10.533 1.00 87.19 92 TYR A O 1
ATOM 716 N N . LYS A 1 93 ? -15.190 -8.698 11.974 1.00 86.00 93 LYS A N 1
ATOM 717 C CA . LYS A 1 93 ? -15.398 -7.589 11.024 1.00 86.00 93 LYS A CA 1
ATOM 718 C C . LYS A 1 93 ? -14.109 -6.817 10.771 1.00 86.00 93 LYS A C 1
ATOM 720 O O . LYS A 1 93 ? -13.864 -6.395 9.645 1.00 86.00 93 LYS A O 1
ATOM 725 N N . LEU A 1 94 ? -13.310 -6.627 11.821 1.00 86.69 94 LEU A N 1
ATOM 726 C CA . LEU A 1 94 ? -12.009 -5.968 11.726 1.00 86.69 94 LEU A CA 1
ATOM 727 C C . LEU A 1 94 ? -11.043 -6.827 10.910 1.00 86.69 94 LEU A C 1
ATOM 729 O O . LEU A 1 94 ? -10.386 -6.317 10.007 1.00 86.69 94 LEU A O 1
ATOM 733 N N . PHE A 1 95 ? -11.021 -8.134 11.185 1.00 89.31 95 PHE A N 1
ATOM 734 C CA . PHE A 1 95 ? -10.194 -9.082 10.448 1.00 89.31 95 PHE A CA 1
ATOM 735 C C . PHE A 1 95 ? -10.587 -9.147 8.971 1.00 89.31 95 PHE A C 1
ATOM 737 O O . PHE A 1 95 ? -9.722 -9.037 8.114 1.00 89.31 95 PHE A O 1
ATOM 744 N N . LEU A 1 96 ? -11.886 -9.215 8.659 1.00 88.62 96 LEU A N 1
ATOM 745 C CA . LEU A 1 96 ? -12.365 -9.227 7.275 1.00 88.62 96 LEU A CA 1
ATOM 746 C C . LEU A 1 96 ? -11.915 -7.976 6.509 1.00 88.62 96 LEU A C 1
ATOM 748 O O . LEU A 1 96 ? -11.396 -8.098 5.403 1.00 88.62 96 LEU A O 1
ATOM 752 N N . LEU A 1 97 ? -12.059 -6.783 7.097 1.00 86.75 97 LEU A N 1
ATOM 753 C CA . LEU A 1 97 ? -11.608 -5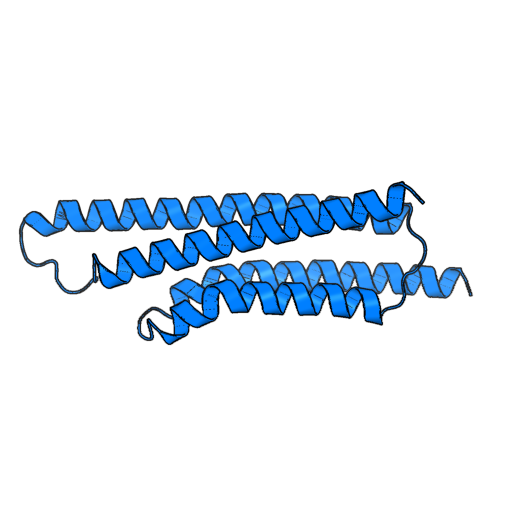.538 6.467 1.00 86.75 97 LEU A CA 1
ATOM 754 C C . LEU A 1 97 ? -10.100 -5.564 6.177 1.00 86.75 97 LEU A C 1
ATOM 756 O O . LEU A 1 97 ? -9.673 -5.202 5.079 1.00 86.75 97 LEU A O 1
ATOM 760 N N . PHE A 1 98 ? -9.305 -6.010 7.152 1.00 90.00 98 PHE A N 1
ATOM 761 C CA . PHE A 1 98 ? -7.859 -6.138 7.006 1.00 90.00 98 PHE A CA 1
ATOM 762 C C . PHE A 1 98 ? -7.496 -7.140 5.902 1.00 90.00 98 PHE A C 1
ATOM 764 O O . PHE A 1 98 ? -6.789 -6.782 4.963 1.00 90.00 98 PHE A O 1
ATOM 771 N N . SER A 1 99 ? -8.044 -8.356 5.952 1.00 91.25 99 SER A N 1
ATOM 772 C CA . SER A 1 99 ? -7.778 -9.410 4.971 1.00 91.25 99 SER A CA 1
ATOM 773 C C . SER A 1 99 ? -8.165 -9.001 3.553 1.00 91.25 99 SER A C 1
ATOM 775 O O . SER A 1 99 ? -7.374 -9.196 2.637 1.00 91.25 99 SER A O 1
ATOM 777 N N . VAL A 1 100 ? -9.340 -8.391 3.358 1.00 92.44 100 VAL A N 1
ATOM 778 C CA . VAL A 1 100 ? -9.773 -7.916 2.033 1.00 92.44 100 VAL A CA 1
ATOM 779 C C . VAL A 1 100 ? -8.815 -6.857 1.492 1.00 92.44 100 VAL A C 1
ATOM 781 O O . VAL A 1 100 ? -8.463 -6.901 0.316 1.00 92.44 100 VAL A O 1
ATOM 784 N N . THR A 1 101 ? 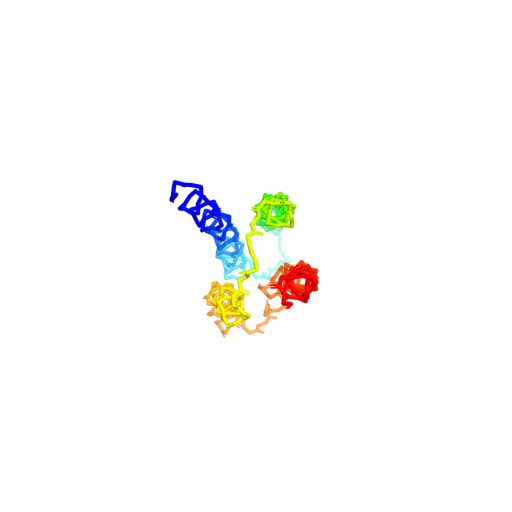-8.351 -5.940 2.343 1.00 91.50 101 THR A N 1
ATOM 785 C CA . THR A 1 101 ? -7.403 -4.898 1.927 1.00 91.50 101 THR A CA 1
ATOM 786 C C . THR A 1 101 ? -6.065 -5.506 1.511 1.00 91.50 101 THR A C 1
ATOM 788 O O . THR A 1 101 ? -5.550 -5.176 0.446 1.00 91.50 101 THR A O 1
ATOM 791 N N . VAL A 1 102 ? -5.535 -6.444 2.301 1.00 93.94 102 VAL A N 1
ATOM 792 C CA . VAL A 1 102 ? -4.284 -7.149 1.987 1.00 93.94 102 VAL A CA 1
ATOM 793 C C . VAL A 1 102 ? -4.406 -7.924 0.673 1.00 93.94 102 VAL A C 1
ATOM 795 O O . VAL A 1 102 ? -3.552 -7.791 -0.200 1.00 93.94 102 VAL A O 1
ATOM 798 N N . VAL A 1 103 ? -5.489 -8.684 0.484 1.00 95.25 103 VAL A N 1
ATOM 799 C CA . VAL A 1 103 ? -5.736 -9.425 -0.764 1.00 95.25 103 VAL A CA 1
ATOM 800 C C . VAL A 1 103 ? -5.825 -8.476 -1.960 1.00 95.25 103 VAL A C 1
ATOM 802 O O . VAL A 1 103 ? -5.221 -8.753 -2.993 1.00 95.25 103 VAL A O 1
ATOM 805 N N . ALA A 1 104 ? -6.513 -7.340 -1.822 1.00 94.25 104 ALA A N 1
ATOM 806 C CA . ALA A 1 104 ? -6.612 -6.345 -2.886 1.00 94.25 104 ALA A CA 1
ATOM 807 C C . ALA A 1 104 ? -5.243 -5.747 -3.257 1.00 94.25 104 ALA A C 1
ATOM 809 O O . ALA A 1 104 ? -4.948 -5.597 -4.439 1.00 94.25 104 ALA A O 1
ATOM 810 N N . MET A 1 105 ? -4.377 -5.469 -2.275 1.00 94.69 105 MET A N 1
ATOM 811 C CA . MET A 1 105 ? -3.013 -4.988 -2.537 1.00 94.69 105 MET A CA 1
ATOM 812 C C . MET A 1 105 ? -2.207 -5.993 -3.360 1.00 94.69 105 MET A C 1
ATOM 814 O O . MET A 1 105 ? -1.577 -5.618 -4.347 1.00 94.69 105 MET A O 1
ATOM 818 N N . PHE A 1 106 ? -2.248 -7.272 -2.979 1.00 94.06 106 PHE A N 1
ATOM 819 C CA . PHE A 1 106 ? -1.567 -8.324 -3.729 1.00 94.06 106 PHE A CA 1
ATOM 820 C C . PHE A 1 106 ? -2.181 -8.522 -5.117 1.00 94.06 106 PHE A C 1
ATOM 822 O O . PHE A 1 106 ? -1.442 -8.717 -6.077 1.00 94.06 106 PHE A O 1
ATOM 829 N N . ALA A 1 107 ? -3.500 -8.399 -5.270 1.00 94.56 107 ALA A N 1
ATOM 830 C CA . ALA A 1 107 ? -4.148 -8.471 -6.578 1.00 94.56 107 ALA A CA 1
ATOM 831 C C . ALA A 1 107 ? -3.652 -7.380 -7.549 1.00 94.56 107 ALA A C 1
ATOM 833 O O . ALA A 1 107 ? -3.602 -7.620 -8.753 1.00 94.56 107 ALA A O 1
ATOM 834 N N . CYS A 1 108 ? -3.232 -6.213 -7.044 1.00 93.31 108 CYS A N 1
ATOM 835 C CA . CYS A 1 108 ? -2.665 -5.143 -7.867 1.00 93.31 108 CYS A CA 1
ATOM 836 C C . CYS A 1 108 ? -1.219 -5.400 -8.324 1.00 93.31 108 CYS A C 1
ATOM 838 O O . CYS A 1 108 ? -0.830 -4.861 -9.355 1.00 93.31 108 CYS A O 1
ATOM 840 N N . THR A 1 109 ? -0.416 -6.182 -7.593 1.00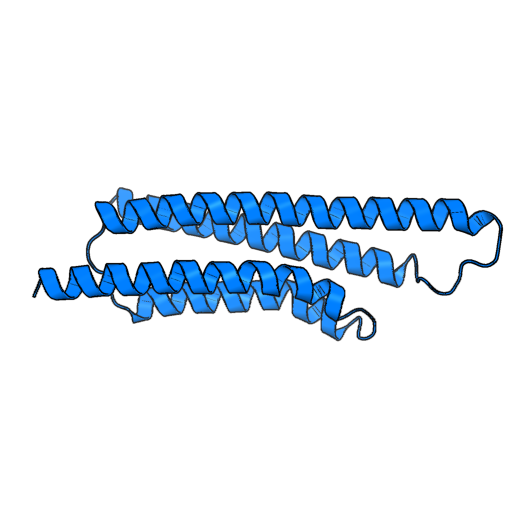 93.75 109 THR A N 1
ATOM 841 C CA . THR A 1 109 ? 1.032 -6.331 -7.868 1.00 93.75 109 THR A CA 1
ATOM 842 C C . THR A 1 109 ? 1.440 -7.722 -8.335 1.00 93.75 109 THR A C 1
ATOM 844 O O . THR A 1 109 ? 2.311 -7.860 -9.194 1.00 93.75 109 THR A O 1
ATOM 847 N N . VAL A 1 110 ? 0.806 -8.769 -7.804 1.00 93.56 110 VAL A N 1
ATOM 848 C CA . VAL A 1 110 ? 1.151 -10.171 -8.073 1.00 93.56 110 VAL A CA 1
ATOM 849 C C . VAL A 1 110 ? 1.041 -10.528 -9.557 1.00 93.56 110 VAL A C 1
ATOM 851 O O . VAL A 1 110 ? 1.964 -11.181 -10.045 1.00 93.56 110 VAL A O 1
ATOM 854 N N . PRO A 1 111 ? 0.016 -10.089 -10.321 1.00 94.94 111 PRO A N 1
ATOM 855 C CA . PRO A 1 111 ? -0.036 -10.368 -11.756 1.00 94.94 111 PRO A CA 1
ATOM 856 C C . PRO A 1 111 ? 1.205 -9.860 -12.506 1.00 94.94 111 PRO A C 1
ATOM 858 O O . PRO A 1 111 ? 1.771 -10.584 -13.325 1.00 94.94 111 PRO A O 1
ATOM 861 N N . PHE A 1 112 ? 1.687 -8.660 -12.165 1.00 92.75 112 PHE A N 1
ATOM 862 C CA . PHE A 1 112 ? 2.894 -8.078 -12.757 1.00 92.75 112 PHE A CA 1
ATOM 863 C C . PHE A 1 112 ? 4.157 -8.835 -12.333 1.00 92.75 112 PHE A C 1
ATOM 865 O O . PHE A 1 112 ? 4.981 -9.172 -13.178 1.00 92.75 112 PHE A O 1
ATOM 872 N N . ALA A 1 113 ? 4.274 -9.201 -11.053 1.00 92.00 113 ALA A N 1
ATOM 873 C CA . ALA A 1 113 ? 5.398 -9.990 -10.544 1.00 92.00 113 ALA A CA 1
ATOM 874 C C . ALA A 1 113 ? 5.457 -11.419 -11.136 1.00 92.00 113 ALA A C 1
ATOM 876 O O . ALA A 1 113 ? 6.531 -12.003 -11.313 1.00 92.00 113 ALA A O 1
ATOM 877 N N . ILE A 1 114 ? 4.308 -12.021 -11.458 1.00 93.69 114 ILE A N 1
ATOM 878 C CA . ILE A 1 114 ? 4.258 -13.315 -12.155 1.00 93.69 114 ILE A CA 1
ATOM 879 C C . ILE A 1 114 ? 4.725 -13.153 -13.607 1.00 93.69 114 ILE A C 1
ATOM 881 O O . ILE A 1 114 ? 5.500 -13.990 -14.082 1.00 93.69 114 ILE A O 1
ATOM 885 N N . ALA A 1 115 ? 4.283 -12.087 -14.281 1.00 91.62 115 ALA A N 1
ATOM 886 C CA . ALA A 1 115 ? 4.627 -11.788 -15.669 1.00 91.62 115 ALA A CA 1
ATOM 887 C C . ALA A 1 115 ? 6.101 -11.382 -15.859 1.00 91.62 115 ALA A C 1
ATOM 889 O O . ALA A 1 115 ? 6.701 -11.701 -16.887 1.00 91.62 115 ALA A O 1
ATOM 890 N N . ASP A 1 116 ? 6.697 -10.710 -14.875 1.00 88.56 116 ASP A N 1
ATOM 891 C CA . ASP A 1 116 ? 8.081 -10.242 -14.897 1.00 88.56 116 ASP A CA 1
ATOM 892 C C . ASP A 1 116 ? 8.900 -10.888 -13.772 1.00 88.56 116 ASP A C 1
ATOM 894 O O . ASP A 1 116 ? 9.091 -10.340 -12.684 1.00 88.56 116 ASP A O 1
ATOM 898 N N . LYS A 1 117 ? 9.376 -12.112 -14.043 1.00 86.00 117 LYS A N 1
ATOM 899 C CA . LYS A 1 117 ? 10.056 -12.947 -13.043 1.00 86.00 117 LYS A CA 1
ATOM 900 C C . LYS A 1 117 ? 11.401 -12.383 -12.580 1.00 86.00 117 LYS A C 1
ATOM 902 O O . LYS A 1 117 ? 11.800 -12.674 -11.455 1.00 86.00 117 LYS A O 1
ATOM 907 N N . VAL A 1 118 ? 12.083 -11.620 -13.434 1.00 87.12 118 VAL A N 1
ATOM 908 C CA . VAL A 1 118 ? 13.428 -11.088 -13.168 1.00 87.12 118 VAL A CA 1
ATOM 909 C C . VAL A 1 118 ? 13.360 -9.950 -12.152 1.00 87.12 118 VAL A C 1
ATOM 911 O O . VAL A 1 118 ? 14.168 -9.908 -11.230 1.00 87.12 118 VAL A O 1
ATOM 914 N N . PHE A 1 119 ? 12.346 -9.089 -12.256 1.00 86.12 119 PHE A N 1
ATOM 915 C CA . PHE A 1 119 ? 12.199 -7.902 -11.408 1.00 86.12 119 PHE A CA 1
ATOM 916 C C . PHE A 1 119 ? 11.082 -8.028 -10.364 1.00 86.12 119 PHE A C 1
ATOM 918 O O . PHE A 1 119 ? 10.553 -7.030 -9.889 1.00 86.12 119 PHE A O 1
ATOM 925 N N . ARG A 1 120 ? 10.730 -9.254 -9.952 1.00 89.19 120 ARG A N 1
ATOM 926 C CA . ARG A 1 120 ? 9.693 -9.533 -8.932 1.00 89.19 120 ARG A CA 1
ATOM 927 C C . ARG A 1 120 ? 9.809 -8.680 -7.674 1.00 89.19 120 ARG A C 1
ATOM 929 O O . ARG A 1 120 ? 8.793 -8.252 -7.130 1.00 89.19 120 ARG A O 1
ATOM 936 N N . GLY A 1 121 ? 11.043 -8.473 -7.212 1.00 86.88 121 GLY A N 1
ATOM 937 C CA . GLY A 1 121 ? 11.333 -7.681 -6.022 1.00 86.88 121 GLY A CA 1
ATOM 938 C C . GLY A 1 121 ? 10.808 -6.254 -6.139 1.00 86.88 121 GLY A C 1
ATOM 939 O O . GLY A 1 121 ? 10.185 -5.771 -5.200 1.00 86.88 121 GLY A O 1
ATOM 940 N N . ASP A 1 122 ? 10.956 -5.633 -7.307 1.00 86.12 122 ASP A N 1
ATOM 941 C CA . ASP A 1 122 ? 10.585 -4.236 -7.532 1.00 86.12 122 ASP A CA 1
ATOM 942 C C . ASP A 1 122 ? 9.070 -4.013 -7.402 1.00 86.12 122 ASP A C 1
ATOM 944 O O . ASP A 1 122 ? 8.630 -3.000 -6.864 1.00 86.12 122 ASP A O 1
ATOM 948 N N . TYR A 1 123 ? 8.253 -4.990 -7.809 1.00 89.56 123 TYR A N 1
ATOM 949 C CA . TYR A 1 123 ? 6.793 -4.918 -7.671 1.00 89.56 123 TYR A CA 1
ATOM 950 C C . TYR A 1 123 ? 6.319 -5.137 -6.228 1.00 89.56 123 TYR A C 1
ATOM 952 O O . TYR A 1 123 ? 5.342 -4.529 -5.789 1.00 89.56 123 TYR A O 1
ATOM 960 N N . LEU A 1 124 ? 6.982 -6.031 -5.486 1.00 91.00 124 LEU A N 1
ATOM 961 C CA . LEU A 1 124 ? 6.554 -6.434 -4.143 1.00 91.00 124 LEU A CA 1
ATOM 962 C C . LEU A 1 124 ? 7.123 -5.535 -3.040 1.00 91.00 124 LEU A C 1
ATOM 964 O O . LEU A 1 124 ? 6.501 -5.400 -1.989 1.00 91.00 124 LEU A O 1
ATOM 968 N N . PHE A 1 125 ? 8.275 -4.901 -3.263 1.00 89.56 125 PHE A N 1
ATOM 969 C CA . PHE A 1 125 ? 8.939 -4.033 -2.289 1.00 89.56 125 PHE A CA 1
ATOM 970 C C . PHE A 1 125 ? 8.025 -2.964 -1.657 1.00 89.56 125 PHE A C 1
ATOM 972 O O . PHE A 1 125 ? 7.932 -2.933 -0.425 1.00 89.56 125 PHE A O 1
ATOM 979 N N . PRO A 1 126 ? 7.280 -2.140 -2.423 1.00 87.50 126 PRO A N 1
ATOM 980 C CA . PRO A 1 126 ? 6.380 -1.150 -1.826 1.00 87.50 126 PRO A CA 1
ATOM 981 C C . PRO A 1 126 ? 5.238 -1.787 -1.018 1.00 87.50 126 PRO A C 1
ATOM 983 O O . PRO A 1 126 ? 4.809 -1.229 -0.009 1.00 87.50 126 PRO A O 1
ATOM 986 N N . VAL A 1 127 ? 4.771 -2.977 -1.414 1.00 91.94 127 VAL A N 1
ATOM 987 C CA . VAL A 1 127 ? 3.710 -3.705 -0.701 1.00 91.94 127 VAL A CA 1
ATOM 988 C C . VAL A 1 127 ? 4.181 -4.131 0.686 1.00 91.94 127 VAL A C 1
ATOM 990 O O . VAL A 1 127 ? 3.425 -3.982 1.644 1.00 91.94 127 VAL A O 1
ATOM 993 N N . TRP A 1 128 ? 5.427 -4.596 0.826 1.00 90.75 128 TRP A N 1
ATOM 994 C CA . TRP A 1 128 ? 5.985 -5.005 2.121 1.00 90.75 128 TRP A CA 1
ATOM 995 C C . TRP A 1 128 ? 6.032 -3.859 3.131 1.00 90.75 128 TRP A C 1
ATOM 997 O O . TRP A 1 128 ? 5.643 -4.045 4.286 1.00 90.75 128 TRP A O 1
ATOM 1007 N N . GLY A 1 129 ? 6.459 -2.669 2.695 1.00 89.38 129 GLY A N 1
ATOM 1008 C CA . GLY A 1 129 ? 6.511 -1.487 3.557 1.00 89.38 129 GLY A CA 1
ATOM 1009 C C . GLY A 1 129 ? 5.128 -1.089 4.074 1.00 89.38 129 GLY A C 1
ATOM 1010 O O . GLY A 1 129 ? 4.938 -0.894 5.275 1.00 89.38 129 GLY A O 1
ATOM 1011 N N . ILE A 1 130 ? 4.134 -1.045 3.183 1.00 90.81 130 ILE A N 1
ATOM 1012 C CA . ILE A 1 130 ? 2.752 -0.719 3.557 1.00 90.81 130 ILE A CA 1
ATOM 1013 C C . ILE A 1 130 ? 2.167 -1.808 4.468 1.00 90.81 130 ILE A C 1
ATOM 1015 O O . ILE A 1 130 ? 1.532 -1.491 5.474 1.00 90.81 130 ILE A O 1
ATOM 1019 N N . LEU A 1 131 ? 2.418 -3.085 4.163 1.00 93.31 131 LEU A N 1
ATOM 1020 C CA . LEU A 1 131 ? 1.926 -4.218 4.944 1.00 93.31 131 LEU A CA 1
ATOM 1021 C C . LEU A 1 131 ? 2.450 -4.186 6.384 1.00 93.31 131 LEU A C 1
ATOM 1023 O O . LEU A 1 131 ? 1.663 -4.364 7.313 1.00 93.31 131 LEU A O 1
ATOM 1027 N N . ALA A 1 132 ? 3.743 -3.914 6.584 1.00 92.81 132 ALA A N 1
ATOM 1028 C CA . ALA A 1 132 ? 4.335 -3.814 7.918 1.00 92.81 132 ALA A CA 1
ATOM 1029 C C . ALA A 1 132 ? 3.621 -2.754 8.774 1.00 92.81 132 ALA A C 1
ATOM 1031 O O . ALA A 1 132 ? 3.262 -3.004 9.928 1.00 92.81 132 ALA A O 1
ATOM 1032 N N . ILE A 1 133 ? 3.339 -1.590 8.187 1.00 90.75 133 ILE A N 1
ATOM 1033 C CA . ILE A 1 133 ? 2.649 -0.509 8.890 1.00 90.75 133 ILE A CA 1
ATOM 1034 C C . ILE A 1 133 ? 1.172 -0.844 9.127 1.00 90.75 133 ILE A C 1
ATOM 1036 O O . ILE A 1 133 ? 0.637 -0.581 10.206 1.00 90.75 133 ILE A O 1
ATOM 1040 N N . MET A 1 134 ? 0.502 -1.468 8.158 1.00 91.44 134 MET A N 1
ATOM 1041 C CA . MET A 1 134 ? -0.875 -1.923 8.330 1.00 91.44 134 MET A CA 1
ATOM 1042 C C . MET A 1 134 ? -1.007 -2.945 9.461 1.00 91.44 134 MET A C 1
ATOM 1044 O O . MET A 1 134 ? -1.945 -2.848 10.248 1.00 91.44 134 MET A O 1
ATOM 1048 N N . VAL A 1 135 ? -0.073 -3.894 9.574 1.00 94.44 135 VAL A N 1
ATOM 1049 C CA . VAL A 1 135 ? -0.037 -4.877 10.669 1.00 94.44 135 VAL A CA 1
ATOM 1050 C C . VAL A 1 135 ? 0.115 -4.178 12.020 1.00 94.44 135 VAL A C 1
ATOM 1052 O O . VAL A 1 135 ? -0.598 -4.515 12.969 1.00 94.44 135 VAL A O 1
ATOM 1055 N N . LEU A 1 136 ? 0.981 -3.166 12.109 1.00 94.69 136 LEU A N 1
ATOM 1056 C CA . LEU A 1 136 ? 1.139 -2.361 13.319 1.00 94.69 136 LEU A CA 1
ATOM 1057 C C . LEU A 1 136 ? -0.168 -1.642 13.697 1.00 94.69 136 LEU A C 1
ATOM 1059 O O . LEU A 1 136 ? -0.655 -1.792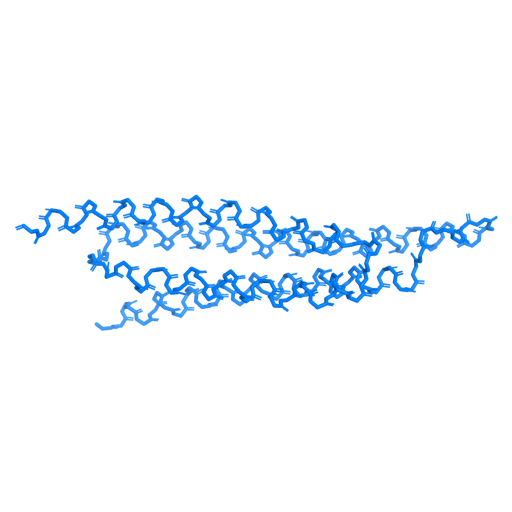 14.819 1.00 94.69 136 LEU A O 1
ATOM 1063 N N . LEU A 1 137 ? -0.777 -0.907 12.760 1.00 91.88 137 LEU A N 1
ATOM 1064 C CA . LEU A 1 137 ? -2.031 -0.180 13.001 1.00 91.88 137 LEU A CA 1
ATOM 1065 C C . LEU A 1 137 ? -3.182 -1.125 13.365 1.00 91.88 137 LEU A C 1
ATOM 1067 O O . LEU A 1 137 ? -3.976 -0.826 14.259 1.00 91.88 137 LEU A O 1
ATOM 1071 N N . PHE A 1 138 ? -3.254 -2.281 12.708 1.00 92.88 138 PHE A N 1
ATOM 1072 C CA . PHE A 1 138 ? -4.239 -3.314 13.001 1.00 92.88 138 PHE A CA 1
ATOM 1073 C C . PHE A 1 138 ? -4.054 -3.898 14.406 1.00 92.88 138 PHE A C 1
ATOM 1075 O O . PHE A 1 138 ? -5.034 -4.077 15.126 1.00 92.88 138 PHE A O 1
ATOM 1082 N N . SER A 1 139 ? -2.811 -4.117 14.839 1.00 93.44 139 SER A N 1
ATOM 1083 C CA . SER A 1 139 ? -2.509 -4.610 16.188 1.00 93.44 139 SER A CA 1
ATOM 1084 C C . SER A 1 139 ? -2.954 -3.618 17.267 1.00 93.44 139 SER A C 1
ATOM 1086 O O . SER A 1 139 ? -3.595 -4.007 18.245 1.00 93.44 139 SER A O 1
ATOM 1088 N N . ILE A 1 140 ? -2.703 -2.320 17.056 1.00 94.00 140 ILE A N 1
ATOM 1089 C CA . ILE A 1 140 ? -3.176 -1.256 17.957 1.00 94.00 140 ILE A CA 1
ATOM 1090 C C . ILE A 1 140 ? -4.710 -1.218 17.989 1.00 94.00 140 ILE A C 1
ATOM 1092 O O . ILE A 1 140 ? -5.309 -1.128 19.063 1.00 94.00 140 ILE A O 1
ATOM 1096 N N . LEU A 1 141 ? -5.360 -1.327 16.825 1.00 91.25 141 LEU A N 1
ATOM 1097 C CA . LEU A 1 141 ? -6.819 -1.355 16.714 1.00 91.25 141 LEU A CA 1
ATOM 1098 C C . LEU A 1 141 ? -7.430 -2.536 17.478 1.00 91.25 141 LEU A C 1
ATOM 1100 O O . LEU A 1 141 ? -8.408 -2.352 18.204 1.00 91.25 141 LEU A O 1
ATOM 1104 N N . LEU A 1 142 ? -6.850 -3.731 17.340 1.00 92.62 142 LEU A N 1
ATOM 1105 C CA . LEU A 1 142 ? -7.277 -4.929 18.061 1.00 92.62 142 LEU A CA 1
ATOM 1106 C C . LEU A 1 142 ? -7.146 -4.755 19.576 1.00 92.62 142 LEU A C 1
ATOM 1108 O O . LEU A 1 142 ? -8.106 -5.036 20.295 1.00 92.62 142 LEU A O 1
ATOM 1112 N N . GLY A 1 143 ? -6.005 -4.248 20.053 1.00 92.31 143 GLY A N 1
ATOM 1113 C CA . GLY A 1 143 ? -5.778 -3.989 21.476 1.00 92.31 143 GLY A CA 1
ATOM 1114 C C . GLY A 1 143 ? -6.776 -2.981 22.049 1.00 92.31 143 GLY A C 1
ATOM 1115 O O . GLY A 1 143 ? -7.422 -3.243 23.064 1.00 92.31 143 GLY A O 1
ATOM 1116 N N . ALA A 1 144 ? -6.993 -1.863 21.354 1.00 90.56 144 ALA A N 1
ATOM 1117 C CA . ALA A 1 144 ? -7.977 -0.867 21.767 1.00 90.56 144 ALA A CA 1
ATOM 1118 C C . ALA A 1 144 ? -9.410 -1.423 21.780 1.00 90.56 144 ALA A C 1
ATOM 1120 O O . ALA A 1 144 ? -10.193 -1.123 22.684 1.00 90.56 144 ALA A O 1
ATOM 1121 N N . ASN A 1 145 ? -9.762 -2.245 20.790 1.00 91.19 145 ASN A N 1
ATOM 1122 C CA . ASN A 1 145 ? -11.067 -2.887 20.720 1.00 91.19 145 ASN A CA 1
ATOM 1123 C C . ASN A 1 145 ? -11.275 -3.901 21.857 1.00 91.19 145 ASN A C 1
ATOM 1125 O O . ASN A 1 145 ? -12.359 -3.948 22.439 1.00 91.19 145 ASN A O 1
ATOM 1129 N N . LEU A 1 146 ? -10.234 -4.660 22.217 1.00 91.88 146 LEU A N 1
ATOM 1130 C CA . LEU A 1 146 ? -10.253 -5.591 23.345 1.00 91.88 146 LEU A CA 1
ATOM 1131 C C . LEU A 1 146 ? -10.468 -4.864 24.678 1.00 91.88 146 LEU A C 1
ATOM 1133 O O . LEU A 1 146 ? -11.352 -5.249 25.437 1.00 91.88 146 LEU A O 1
ATOM 1137 N N . ILE A 1 147 ? -9.728 -3.780 24.937 1.00 91.25 147 ILE A N 1
ATOM 1138 C CA . ILE A 1 147 ? -9.881 -2.974 26.163 1.00 91.25 147 ILE A CA 1
ATOM 1139 C C . ILE A 1 147 ? -11.322 -2.469 26.306 1.00 91.25 147 ILE A C 1
ATOM 1141 O O . ILE A 1 147 ? -11.911 -2.539 27.384 1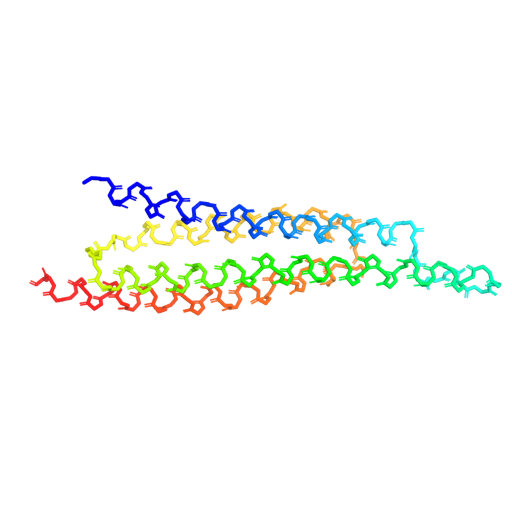.00 91.25 147 ILE A O 1
ATOM 1145 N N . LYS A 1 148 ? -11.922 -1.994 25.210 1.00 88.88 148 LYS A N 1
ATOM 1146 C CA . LYS A 1 148 ? -13.322 -1.547 25.204 1.00 88.88 148 LYS A CA 1
ATOM 1147 C C . LYS A 1 148 ? -14.305 -2.679 25.459 1.00 88.88 148 LYS A C 1
ATOM 1149 O O . LYS A 1 148 ? -15.273 -2.482 26.185 1.00 88.88 148 LYS A O 1
ATOM 1154 N N . TYR A 1 149 ? -14.069 -3.839 24.854 1.00 88.56 149 TYR A N 1
ATOM 1155 C CA . TYR A 1 149 ? -14.904 -5.014 25.063 1.00 88.56 149 TYR A CA 1
ATOM 1156 C C . TYR A 1 149 ? -14.884 -5.461 26.530 1.00 88.56 149 TYR A C 1
ATOM 1158 O O . TYR A 1 149 ? -15.938 -5.754 27.081 1.00 88.56 149 TYR A O 1
ATOM 1166 N N . LEU A 1 150 ? -13.711 -5.441 27.172 1.00 89.25 150 LEU A N 1
ATOM 1167 C CA . LEU A 1 150 ? -13.559 -5.781 28.589 1.00 89.25 150 LEU A CA 1
ATOM 1168 C C . LEU A 1 150 ? -14.194 -4.749 29.530 1.00 89.25 150 LEU A C 1
ATOM 1170 O O . LEU A 1 150 ? -14.719 -5.136 30.561 1.00 89.25 150 LEU A O 1
ATOM 1174 N N . ARG A 1 151 ? -14.166 -3.451 29.194 1.00 86.56 151 ARG A N 1
ATOM 1175 C CA . ARG A 1 151 ? -14.771 -2.388 30.023 1.00 86.56 151 ARG A CA 1
ATOM 1176 C C . ARG A 1 151 ? -16.306 -2.371 29.971 1.00 86.56 151 ARG A C 1
ATOM 1178 O O . ARG A 1 151 ? -16.933 -1.889 30.905 1.00 86.56 151 ARG A O 1
ATOM 1185 N N . ASN A 1 152 ? -16.895 -2.833 28.870 1.00 76.44 152 ASN A N 1
ATOM 1186 C CA . ASN A 1 152 ? -18.347 -2.823 28.657 1.00 76.44 152 ASN A CA 1
ATOM 1187 C C . ASN A 1 152 ? -19.034 -4.137 29.073 1.00 76.44 152 ASN A C 1
ATOM 1189 O O . ASN A 1 152 ? -20.223 -4.303 28.795 1.00 76.44 152 ASN A O 1
ATOM 1193 N N . LYS A 1 153 ? -18.288 -5.074 29.661 1.00 59.75 153 LYS A N 1
ATOM 1194 C CA . LYS A 1 153 ? -18.771 -6.358 30.166 1.00 59.75 153 LYS A CA 1
ATOM 1195 C C . LYS A 1 153 ? -18.752 -6.332 31.688 1.00 59.75 153 LYS A C 1
ATOM 1197 O O . LYS A 1 153 ? -19.681 -6.926 32.269 1.00 59.75 153 LYS A O 1
#

Foldseek 3Di:
DVVVVVLVVLLVVLLVLLLVLLLLLLVLVLCLCVVQPPPPQPDPCNVVSVVVSVVSNVVSVVSNVVSLVSSLVSLVVSLVCCLPPNAQDDPVVLVVSLVVSLVSSCVSQVVSCVVPVPPNCSSCVSVVVSNVSSVVSSVSSVVSSVVRVVVVD

Sequence (153 aa):
MCAIKKHKLAALILVIVMLVGILIHSAVFWVINKAFPPLTYTTADSAVVVEMRLFLRRFAETTIGVCSTVFLVGSIMMLYSFIKTSPAVAFYKLFLLFSVTVVAMFACTVPFAIADKVFRGDYLFPVWGILAIMVLLFSILLGANLIKYLRNK

Radius of gyration: 19.62 Å; chains: 1; bounding box: 53×24×58 Å

Secondary structure (DSSP, 8-state):
-HHHHHHHHHHHHHHHHHHHHHHHHHHHHHHHHHHS-TT---STTHHHHHHHHHHHHHHHHHHHHHHHHHHHHHHHHHHHHHHHHPPP--HHHHHHHHHHHHHHHHHHHHHHHHH-STTHHHHHHHHHHHHHHHHHHHHHHHHHHHHHHHHT-